Protein AF-A0A7S0ULY2-F1 (afdb_monomer_lite)

Structure (mmCIF, N/CA/C/O backbone):
data_AF-A0A7S0ULY2-F1
#
_entry.id   AF-A0A7S0ULY2-F1
#
loop_
_atom_site.group_PDB
_atom_site.id
_atom_site.type_symbol
_atom_site.label_atom_id
_atom_site.label_alt_id
_atom_site.label_comp_id
_atom_site.label_asym_id
_atom_site.label_entity_id
_atom_site.label_seq_id
_atom_site.pdbx_PDB_ins_code
_atom_site.Cartn_x
_atom_site.Cartn_y
_atom_site.Cartn_z
_atom_site.occupancy
_atom_site.B_iso_or_equiv
_atom_site.auth_seq_id
_atom_site.auth_comp_id
_atom_site.auth_asym_id
_atom_site.auth_atom_id
_atom_site.pdbx_PDB_model_num
ATOM 1 N N . GLN A 1 1 ? 5.997 -4.936 23.281 1.00 49.69 1 GLN A N 1
ATOM 2 C CA . GLN A 1 1 ? 4.959 -4.682 22.258 1.00 49.69 1 GLN A CA 1
ATOM 3 C C . GLN A 1 1 ? 4.970 -3.192 21.934 1.00 49.69 1 GLN A C 1
ATOM 5 O O . GLN A 1 1 ? 4.631 -2.404 22.801 1.00 49.69 1 GLN A O 1
ATOM 10 N N . VAL A 1 2 ? 5.431 -2.794 20.743 1.00 66.50 2 VAL A N 1
ATOM 11 C CA . VAL A 1 2 ? 5.556 -1.366 20.367 1.00 66.50 2 VAL A CA 1
ATOM 12 C C . VAL A 1 2 ? 4.215 -0.794 19.884 1.00 66.50 2 VAL A C 1
ATOM 14 O O . VAL A 1 2 ? 3.869 0.331 20.224 1.00 66.50 2 VAL A O 1
ATOM 17 N N . ALA A 1 3 ? 3.419 -1.602 19.174 1.00 60.78 3 ALA A N 1
ATOM 18 C CA . ALA A 1 3 ? 2.114 -1.202 18.641 1.00 60.78 3 ALA A CA 1
ATOM 19 C C . ALA A 1 3 ? 1.120 -0.762 19.734 1.00 60.78 3 ALA A C 1
ATOM 21 O O . ALA A 1 3 ? 0.554 0.320 19.635 1.00 60.78 3 ALA A O 1
ATOM 22 N N . GLY A 1 4 ? 0.985 -1.533 20.820 1.00 62.44 4 GLY A N 1
ATOM 23 C CA . GLY A 1 4 ? 0.077 -1.179 21.921 1.00 62.44 4 GLY A CA 1
ATOM 24 C C . GLY A 1 4 ? 0.461 0.115 22.648 1.00 62.44 4 GLY A C 1
ATOM 25 O O . GLY A 1 4 ? -0.406 0.832 23.134 1.00 62.44 4 GLY A O 1
ATOM 26 N N . LEU A 1 5 ? 1.752 0.462 22.673 1.00 71.12 5 LEU A N 1
ATOM 27 C CA . LEU A 1 5 ? 2.230 1.700 23.292 1.00 71.12 5 LEU A CA 1
ATOM 28 C C . LEU A 1 5 ? 1.938 2.921 22.404 1.00 71.12 5 LEU A C 1
ATOM 30 O O . LEU A 1 5 ? 1.588 3.982 22.917 1.00 71.12 5 LEU A O 1
ATOM 34 N N . LEU A 1 6 ? 2.025 2.762 21.078 1.00 65.12 6 LEU A N 1
ATOM 35 C CA . LEU A 1 6 ? 1.634 3.788 20.105 1.00 65.12 6 LEU A CA 1
ATOM 36 C C . LEU A 1 6 ? 0.127 4.064 20.138 1.00 65.12 6 LEU A C 1
ATOM 38 O O . LEU A 1 6 ? -0.261 5.227 20.134 1.00 65.12 6 LEU A O 1
ATOM 42 N N . GLU A 1 7 ? -0.708 3.026 20.216 1.00 67.31 7 GLU A N 1
ATOM 43 C CA . GLU A 1 7 ? -2.167 3.190 20.269 1.00 67.31 7 GLU A CA 1
ATOM 44 C C . GLU A 1 7 ? -2.633 3.889 21.552 1.00 67.31 7 GLU A C 1
ATOM 46 O O . GLU A 1 7 ? -3.507 4.749 21.497 1.00 67.31 7 GLU A O 1
ATOM 51 N N . GLN A 1 8 ? -2.016 3.575 22.696 1.00 73.25 8 GLN A N 1
ATOM 52 C CA . GLN A 1 8 ? -2.389 4.161 23.989 1.00 73.25 8 GLN A CA 1
ATOM 53 C C . GLN A 1 8 ? -1.924 5.613 24.164 1.00 73.25 8 GLN A C 1
ATOM 55 O O . GLN A 1 8 ? -2.608 6.392 24.820 1.00 73.25 8 GLN A O 1
ATOM 60 N N . ASN A 1 9 ? -0.770 5.986 23.599 1.00 79.56 9 ASN A N 1
ATOM 61 C CA . ASN A 1 9 ? -0.182 7.316 23.812 1.00 79.56 9 ASN A CA 1
ATOM 62 C C . ASN A 1 9 ? -0.405 8.281 22.641 1.00 79.56 9 ASN A C 1
ATOM 64 O O . ASN A 1 9 ? -0.328 9.494 22.826 1.00 79.56 9 ASN A O 1
ATOM 68 N N . PHE A 1 10 ? -0.668 7.767 21.436 1.00 78.44 10 PHE A N 1
ATOM 69 C CA . PHE A 1 10 ? -0.861 8.572 20.228 1.00 78.44 10 PHE A CA 1
ATOM 70 C C . PHE A 1 10 ? -2.030 8.049 19.385 1.00 78.44 10 PHE A C 1
ATOM 72 O O . PHE A 1 10 ? -1.825 7.632 18.234 1.00 78.44 10 PHE A O 1
ATOM 79 N N . PRO A 1 11 ? -3.259 8.086 19.932 1.00 70.06 11 PRO A N 1
ATOM 80 C CA . PRO A 1 11 ? -4.437 7.744 19.154 1.00 70.06 11 PRO A CA 1
ATOM 81 C C . PRO A 1 11 ? -4.507 8.618 17.890 1.00 70.06 11 PRO A C 1
ATOM 83 O O . PRO A 1 11 ? -4.104 9.779 17.885 1.00 70.06 11 PRO A O 1
ATOM 86 N N . GLU A 1 12 ? -4.965 8.018 16.790 1.00 70.88 12 GLU A N 1
ATOM 87 C CA . GLU A 1 12 ? -5.156 8.648 15.470 1.00 70.88 12 GLU A CA 1
ATOM 88 C C . GLU A 1 12 ? -3.910 9.098 14.690 1.00 70.88 12 GLU A C 1
ATOM 90 O O . GLU A 1 12 ? -4.042 9.568 13.561 1.00 70.88 12 GLU A O 1
ATOM 95 N N . ARG A 1 13 ? -2.689 8.879 15.191 1.00 81.31 13 ARG A N 1
ATOM 96 C CA . ARG A 1 13 ? -1.468 9.293 14.473 1.00 81.31 13 ARG A CA 1
ATOM 97 C C . ARG A 1 13 ? -1.202 8.511 13.179 1.00 81.31 13 ARG A C 1
ATOM 99 O O . ARG A 1 13 ? -0.503 9.001 12.293 1.00 81.31 13 ARG A O 1
ATOM 106 N N . LEU A 1 14 ? -1.744 7.301 13.052 1.00 80.69 14 LEU A N 1
ATOM 107 C CA . LEU A 1 14 ? -1.637 6.530 11.817 1.00 80.69 14 LEU A CA 1
ATOM 108 C C . LEU A 1 14 ? -2.601 7.104 10.770 1.00 80.69 14 LEU A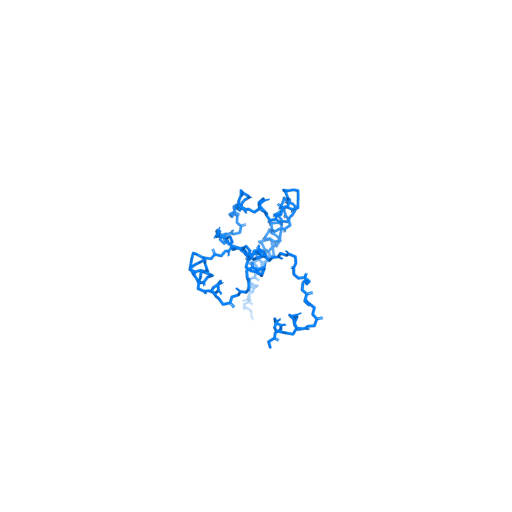 C 1
ATOM 110 O O . LEU A 1 14 ? -3.816 6.934 10.892 1.00 80.69 14 LEU A O 1
ATOM 114 N N . ALA A 1 15 ? -2.057 7.767 9.748 1.00 84.81 15 ALA A N 1
ATOM 115 C CA . ALA A 1 15 ? -2.822 8.240 8.592 1.00 84.81 15 ALA A CA 1
ATOM 116 C C . ALA A 1 15 ? -3.077 7.112 7.576 1.00 84.81 15 ALA A C 1
ATOM 118 O O . ALA A 1 15 ? -4.189 6.959 7.083 1.00 84.81 15 ALA A O 1
ATOM 119 N N . GLY A 1 16 ? -2.063 6.283 7.319 1.00 86.50 16 GLY A N 1
ATOM 120 C CA . GLY A 1 16 ? -2.139 5.137 6.418 1.00 86.50 16 GLY A CA 1
ATOM 121 C C . GLY A 1 16 ? -0.933 4.217 6.593 1.00 86.50 16 GLY A C 1
ATOM 122 O O . GLY A 1 16 ? 0.143 4.660 6.989 1.00 86.50 16 GLY A O 1
ATOM 123 N N . CYS A 1 17 ? -1.121 2.930 6.329 1.00 88.69 17 CYS A N 1
ATOM 124 C CA . CYS A 1 17 ? -0.094 1.898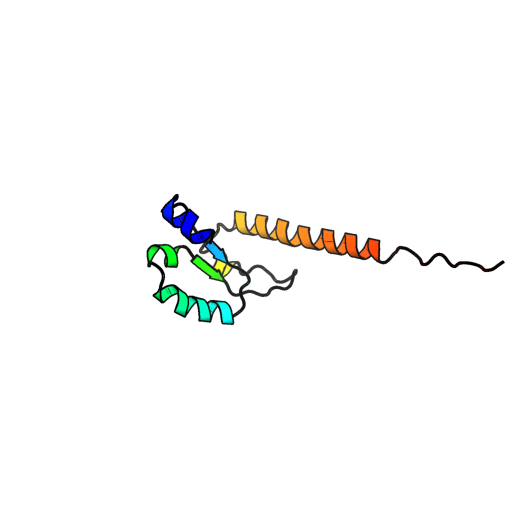 6.375 1.00 88.69 17 CYS A CA 1
ATOM 125 C C . CYS A 1 17 ? -0.208 1.054 5.110 1.00 88.69 17 CYS A C 1
ATOM 127 O O . CYS A 1 17 ? -1.186 0.331 4.933 1.00 88.69 17 CYS A O 1
ATOM 129 N N . LEU A 1 18 ? 0.784 1.148 4.232 1.00 90.38 18 LEU A N 1
ATOM 130 C CA . LEU A 1 18 ? 0.833 0.363 3.008 1.00 90.38 18 LEU A CA 1
ATOM 131 C C . LEU A 1 18 ? 1.918 -0.701 3.134 1.00 90.38 18 LEU A C 1
ATOM 133 O O . LEU A 1 18 ? 3.091 -0.373 3.293 1.00 90.38 18 LEU A O 1
ATOM 137 N N . VAL A 1 19 ? 1.532 -1.972 3.051 1.00 90.88 19 VAL A N 1
ATOM 138 C CA . VAL A 1 19 ? 2.466 -3.098 3.123 1.00 90.88 19 VAL A CA 1
ATOM 139 C C . VAL A 1 19 ? 2.580 -3.741 1.747 1.00 90.88 19 VAL A C 1
ATOM 141 O O . VAL A 1 19 ? 1.601 -4.272 1.213 1.00 90.88 19 VAL A O 1
ATOM 144 N N . PHE A 1 20 ? 3.784 -3.696 1.176 1.00 90.44 20 PHE A N 1
ATOM 145 C CA . PHE A 1 20 ? 4.102 -4.280 -0.124 1.00 90.44 20 PHE A CA 1
ATOM 146 C C . PHE A 1 20 ? 5.603 -4.636 -0.231 1.00 90.44 20 PHE A C 1
ATOM 148 O O . PHE A 1 20 ? 6.415 -4.019 0.458 1.00 90.44 20 PHE A O 1
ATOM 155 N N . PRO A 1 21 ? 5.988 -5.569 -1.123 1.00 90.69 21 PRO A N 1
ATOM 156 C CA . PRO A 1 21 ? 5.124 -6.567 -1.749 1.00 90.69 21 PRO A CA 1
ATOM 157 C C . PRO A 1 21 ? 4.803 -7.685 -0.746 1.00 90.69 21 PRO A C 1
ATOM 159 O O . PRO A 1 21 ? 5.701 -8.206 -0.085 1.00 90.69 21 PRO A O 1
ATOM 162 N N . VAL A 1 22 ? 3.530 -8.079 -0.623 1.00 90.00 22 VAL A N 1
ATOM 163 C CA . VAL A 1 22 ? 3.150 -9.200 0.260 1.00 90.00 22 VAL A CA 1
ATOM 164 C C . VAL A 1 22 ? 2.832 -10.484 -0.514 1.00 90.00 22 VAL A C 1
ATOM 166 O O . VAL A 1 22 ? 2.264 -10.423 -1.609 1.00 90.00 22 VAL A O 1
ATOM 169 N N . PRO A 1 23 ? 3.138 -11.672 0.042 1.00 90.75 23 PRO A N 1
ATOM 170 C CA . PRO A 1 23 ? 2.705 -12.934 -0.546 1.00 90.75 23 PRO A CA 1
ATOM 171 C C . PRO A 1 23 ? 1.184 -13.098 -0.430 1.00 90.75 23 PRO A C 1
ATOM 173 O O . PRO A 1 23 ? 0.541 -12.546 0.462 1.00 90.75 23 PRO A O 1
ATOM 176 N N . ALA A 1 24 ? 0.592 -13.931 -1.290 1.00 87.00 24 ALA A N 1
ATOM 177 C CA . ALA A 1 24 ? -0.857 -14.172 -1.291 1.00 87.00 24 ALA A CA 1
ATOM 178 C C . ALA A 1 24 ? -1.390 -14.736 0.044 1.00 87.00 24 ALA A C 1
ATOM 180 O O . ALA A 1 24 ? -2.529 -14.480 0.415 1.00 87.00 24 ALA A O 1
ATOM 181 N N . ALA A 1 25 ? -0.568 -15.466 0.800 1.00 90.12 25 ALA A N 1
ATOM 182 C CA . ALA A 1 25 ? -0.955 -15.952 2.123 1.00 90.12 25 ALA A CA 1
ATOM 183 C C . ALA A 1 25 ? -1.207 -14.804 3.120 1.00 90.12 25 ALA A C 1
ATOM 185 O O . ALA A 1 25 ? -2.107 -14.896 3.953 1.00 90.12 25 ALA A O 1
ATOM 186 N N . ALA A 1 26 ? -0.467 -13.696 3.010 1.00 90.56 26 ALA A N 1
ATOM 187 C CA . ALA A 1 26 ? -0.628 -12.550 3.901 1.00 90.56 26 ALA A CA 1
ATOM 188 C C . ALA A 1 26 ? -1.971 -11.840 3.686 1.00 90.56 26 ALA A C 1
ATOM 190 O O . ALA A 1 26 ? -2.598 -11.409 4.651 1.00 90.56 26 ALA A O 1
ATOM 191 N N . THR A 1 27 ? -2.462 -11.769 2.444 1.00 87.75 27 THR A N 1
ATOM 192 C CA . THR A 1 27 ? -3.788 -11.191 2.173 1.00 87.75 27 THR A CA 1
ATOM 193 C C . THR A 1 27 ? -4.909 -12.067 2.730 1.00 87.75 27 THR A C 1
ATOM 195 O O . THR A 1 27 ? -5.932 -11.539 3.169 1.00 87.75 27 THR A O 1
ATOM 198 N N . LEU A 1 28 ? -4.712 -13.389 2.777 1.00 90.38 28 LEU A N 1
ATOM 199 C CA . LEU A 1 28 ? -5.642 -14.313 3.424 1.00 90.38 28 LEU A CA 1
ATOM 200 C C . LEU A 1 28 ? -5.649 -14.116 4.944 1.00 90.38 28 LEU A C 1
ATOM 202 O O . LEU A 1 28 ? -6.715 -13.945 5.530 1.00 90.38 28 LEU A O 1
ATOM 206 N N . LEU A 1 29 ? -4.468 -14.059 5.565 1.00 92.12 29 LEU A N 1
ATOM 207 C CA . LEU A 1 29 ? -4.329 -13.794 6.998 1.00 92.12 29 LEU A CA 1
ATOM 208 C C . LEU A 1 29 ? -4.962 -12.451 7.384 1.00 92.12 29 LEU A C 1
ATOM 210 O O . LEU A 1 29 ? -5.674 -12.363 8.381 1.00 92.12 29 LEU A O 1
ATOM 214 N N . TRP A 1 30 ? -4.782 -11.421 6.556 1.00 91.19 30 TRP A N 1
ATOM 215 C CA . TRP A 1 30 ? -5.384 -10.110 6.781 1.00 91.19 30 TRP A CA 1
ATOM 216 C C . TRP A 1 30 ? -6.911 -10.156 6.850 1.00 91.19 30 TRP A C 1
ATOM 218 O O . TRP A 1 30 ? -7.508 -9.409 7.616 1.00 91.19 30 TRP A O 1
ATOM 228 N N . ARG A 1 31 ? -7.575 -11.064 6.121 1.00 88.25 31 ARG A N 1
ATOM 229 C CA . ARG A 1 31 ? -9.035 -11.238 6.242 1.00 88.25 31 ARG A CA 1
ATOM 230 C C . ARG A 1 31 ? -9.451 -11.665 7.645 1.00 88.25 31 ARG A C 1
ATOM 232 O O . ARG A 1 31 ? -10.466 -11.177 8.122 1.00 88.25 31 ARG A O 1
ATOM 239 N N . VAL A 1 32 ? -8.663 -12.526 8.287 1.00 90.69 32 VAL A N 1
ATOM 240 C CA . VAL A 1 32 ? -8.905 -12.976 9.665 1.00 90.69 32 VAL A CA 1
ATOM 241 C C . VAL A 1 32 ? -8.616 -11.842 10.641 1.00 90.69 32 VAL A C 1
ATOM 243 O O . VAL A 1 32 ? -9.440 -11.530 11.490 1.00 90.69 32 VAL A O 1
ATOM 246 N N . VAL A 1 33 ? -7.474 -11.176 10.472 1.00 88.00 33 VAL A N 1
ATOM 247 C CA . VAL A 1 33 ? -7.031 -10.089 11.352 1.00 88.00 33 VAL A CA 1
ATOM 248 C C . VAL A 1 33 ? -8.029 -8.927 11.352 1.00 88.00 33 VAL A C 1
ATOM 250 O O . VAL A 1 33 ? -8.379 -8.437 12.419 1.00 88.00 33 VAL A O 1
ATOM 253 N N . LYS A 1 34 ? -8.591 -8.558 10.194 1.00 87.25 34 LYS A N 1
ATOM 254 C CA . LYS A 1 34 ? -9.617 -7.505 10.082 1.00 87.25 34 LYS A CA 1
ATOM 255 C C . LYS A 1 34 ? -10.848 -7.707 10.972 1.00 87.25 34 LYS A C 1
ATOM 257 O O . LYS A 1 34 ? -11.488 -6.719 11.296 1.00 87.25 34 LYS A O 1
ATOM 262 N N . VAL A 1 35 ? -11.185 -8.941 11.356 1.00 88.12 35 VAL A N 1
ATOM 263 C CA . VAL A 1 35 ? -12.320 -9.218 12.260 1.00 88.12 35 VAL A CA 1
ATOM 264 C C . VAL A 1 35 ? -12.054 -8.707 13.680 1.00 88.12 35 VAL A C 1
ATOM 266 O O . VAL A 1 35 ? -12.993 -8.400 14.406 1.00 88.12 35 VAL A O 1
ATOM 269 N N . PHE A 1 36 ? -10.784 -8.588 14.067 1.00 84.94 36 PHE A N 1
ATOM 270 C CA . PHE A 1 36 ? -10.367 -8.173 15.407 1.00 84.94 36 PHE A CA 1
ATOM 271 C C . PHE A 1 36 ? -9.962 -6.698 15.498 1.00 84.94 36 PHE A C 1
ATOM 273 O O . PHE A 1 36 ? -9.717 -6.210 16.598 1.00 84.94 36 PHE A O 1
ATOM 280 N N . LEU A 1 37 ? -9.860 -5.993 14.367 1.00 82.06 37 LEU A N 1
ATOM 281 C CA . LEU A 1 37 ? -9.503 -4.577 14.340 1.00 82.06 37 LEU A CA 1
ATOM 282 C C . LEU A 1 37 ? -10.730 -3.688 14.181 1.00 82.06 37 LEU A C 1
ATOM 284 O O . LEU A 1 37 ? -11.695 -4.031 13.501 1.00 82.06 37 LEU A O 1
ATOM 288 N N . ASP A 1 38 ? -10.629 -2.492 14.753 1.00 83.38 38 ASP A N 1
ATOM 289 C CA . ASP A 1 38 ? -11.611 -1.439 14.546 1.00 83.38 38 ASP A CA 1
ATOM 290 C C . ASP A 1 38 ? -11.721 -1.064 13.047 1.00 83.38 38 ASP A C 1
ATOM 292 O O . ASP A 1 38 ? -10.692 -0.958 12.358 1.00 83.38 38 ASP A O 1
ATOM 296 N N . PRO A 1 39 ? -12.937 -0.824 12.515 1.00 83.25 39 PRO A N 1
ATOM 297 C CA . PRO A 1 39 ? -13.145 -0.462 11.114 1.00 83.25 39 PRO A CA 1
ATOM 298 C C . PRO A 1 39 ? -12.348 0.762 10.642 1.00 83.25 39 PRO A C 1
ATOM 300 O O . PRO A 1 39 ? -12.002 0.838 9.461 1.00 83.25 39 PRO A O 1
ATOM 303 N N . ASN A 1 40 ? -12.049 1.723 11.521 1.00 83.00 40 ASN A N 1
ATOM 304 C CA . ASN A 1 40 ? -11.230 2.890 11.202 1.00 83.00 40 ASN A CA 1
ATOM 305 C C . ASN A 1 40 ? -9.770 2.486 10.952 1.00 83.00 40 ASN A C 1
ATOM 307 O O . ASN A 1 40 ? -9.158 2.921 9.978 1.00 83.00 40 ASN A O 1
ATOM 311 N N . THR A 1 41 ? -9.224 1.588 11.774 1.00 83.44 41 THR A N 1
ATOM 312 C CA . THR A 1 41 ? -7.862 1.069 11.588 1.00 83.44 41 THR A CA 1
ATOM 313 C C . THR A 1 41 ? -7.767 0.192 10.344 1.00 83.44 41 THR A C 1
ATOM 315 O O . THR A 1 41 ? -6.809 0.308 9.582 1.00 83.44 41 THR A O 1
ATOM 318 N N . VAL A 1 42 ? -8.787 -0.626 10.068 1.00 87.06 42 VAL A N 1
ATOM 319 C CA . VAL A 1 42 ? -8.830 -1.473 8.865 1.00 87.06 42 VAL A CA 1
ATOM 320 C C . VAL A 1 42 ? -8.759 -0.647 7.578 1.00 87.06 42 VAL A C 1
ATOM 322 O O . VAL A 1 42 ? -8.055 -1.038 6.650 1.00 87.06 42 VAL A O 1
ATOM 325 N N . LYS A 1 43 ? -9.442 0.502 7.516 1.00 87.06 43 LYS A N 1
ATOM 326 C CA . LYS A 1 43 ? -9.439 1.384 6.333 1.00 87.06 43 LYS A CA 1
ATOM 327 C C . LYS A 1 43 ? -8.079 2.021 6.050 1.00 87.06 43 LYS A C 1
ATOM 329 O O . LYS A 1 43 ? -7.801 2.376 4.911 1.00 87.06 43 LYS A O 1
ATOM 334 N N . LYS A 1 44 ? -7.237 2.157 7.074 1.00 87.12 44 LYS A N 1
ATOM 335 C CA . LYS A 1 44 ? -5.911 2.777 6.968 1.00 87.12 44 LYS A CA 1
ATOM 336 C C . LYS A 1 44 ? -4.849 1.807 6.468 1.00 87.12 44 LYS A C 1
ATOM 338 O O . LYS A 1 44 ? -3.789 2.251 6.041 1.00 87.12 44 LYS A O 1
ATOM 343 N N . VAL A 1 45 ? -5.097 0.500 6.543 1.00 89.75 45 VAL A N 1
ATOM 344 C CA . VAL A 1 45 ? -4.101 -0.525 6.226 1.00 89.75 45 VAL A CA 1
ATOM 345 C C . VAL A 1 45 ? -4.388 -1.147 4.856 1.00 89.75 45 VAL A C 1
ATOM 347 O O . VAL A 1 45 ? -5.366 -1.875 4.677 1.00 89.75 45 VAL A O 1
ATOM 350 N N . GLY A 1 46 ? -3.506 -0.887 3.893 1.00 89.94 46 GLY A N 1
ATOM 351 C CA . GLY A 1 46 ? -3.508 -1.488 2.562 1.00 89.94 46 GLY A CA 1
ATOM 352 C C . GLY A 1 46 ? -2.477 -2.610 2.458 1.00 89.94 46 GLY A C 1
ATOM 353 O O . GLY A 1 46 ? -1.302 -2.413 2.766 1.00 89.94 46 GLY A O 1
ATOM 354 N 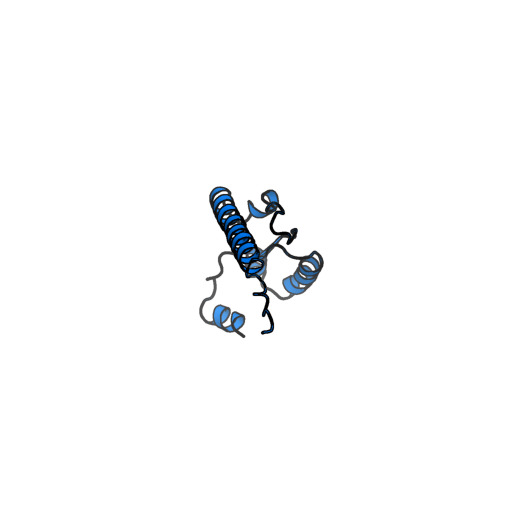N . LEU A 1 47 ? -2.899 -3.794 2.008 1.00 92.19 47 LEU A N 1
ATOM 355 C CA . LEU A 1 47 ? -1.990 -4.897 1.678 1.00 92.19 47 LEU A CA 1
ATOM 356 C C . LEU A 1 47 ? -1.988 -5.105 0.171 1.00 92.19 47 LEU A C 1
ATOM 358 O O . LEU A 1 47 ? -2.999 -5.522 -0.396 1.00 92.19 47 LEU A O 1
ATOM 362 N N . ILE A 1 48 ? -0.836 -4.881 -0.456 1.00 90.50 48 ILE A N 1
ATOM 363 C CA . ILE A 1 48 ? -0.687 -5.029 -1.900 1.00 90.50 48 ILE A CA 1
ATOM 364 C C . ILE A 1 48 ? 0.181 -6.242 -2.201 1.00 90.50 48 ILE A C 1
ATOM 366 O O . ILE A 1 48 ? 1.367 -6.312 -1.859 1.00 90.50 48 ILE A O 1
ATOM 370 N N . LYS A 1 49 ? -0.434 -7.219 -2.872 1.00 89.75 49 LYS A N 1
ATOM 371 C CA . LYS A 1 49 ? 0.286 -8.370 -3.406 1.00 89.75 49 LYS A CA 1
ATOM 372 C C . LYS A 1 49 ? 1.229 -7.892 -4.505 1.00 89.75 49 LYS A C 1
ATOM 374 O O . LYS A 1 49 ? 0.820 -7.144 -5.387 1.00 89.75 49 LYS A O 1
ATOM 379 N N . GLY A 1 50 ? 2.463 -8.372 -4.480 1.00 86.81 50 GLY A N 1
ATOM 380 C CA . GLY A 1 50 ? 3.448 -8.019 -5.491 1.00 86.81 50 GLY A CA 1
ATOM 381 C C . GLY A 1 50 ? 4.524 -9.077 -5.643 1.00 86.81 50 GLY A C 1
ATOM 382 O O . GLY A 1 50 ? 4.599 -10.034 -4.871 1.00 86.81 50 GLY A O 1
ATOM 383 N N . ASP A 1 51 ? 5.338 -8.884 -6.668 1.00 84.81 51 ASP A N 1
ATOM 384 C CA . ASP A 1 51 ? 6.558 -9.641 -6.895 1.00 84.81 51 ASP A CA 1
ATOM 385 C C . ASP A 1 51 ? 7.697 -9.012 -6.079 1.00 84.81 51 ASP A C 1
ATOM 387 O O . ASP A 1 51 ? 7.814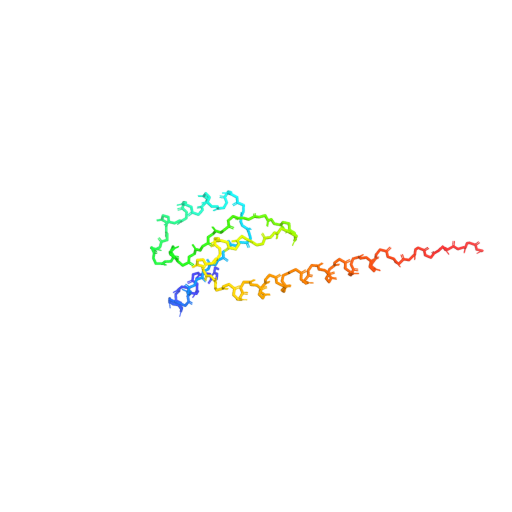 -7.790 -6.003 1.00 84.81 51 ASP A O 1
ATOM 391 N N . SER A 1 52 ? 8.506 -9.844 -5.427 1.00 83.62 52 SER A N 1
ATOM 392 C CA . SER A 1 52 ? 9.617 -9.412 -4.577 1.00 83.62 52 SER A CA 1
ATOM 393 C C . SER A 1 52 ? 10.959 -9.340 -5.310 1.00 83.62 52 SER A C 1
ATOM 395 O O . SER A 1 52 ? 11.980 -9.085 -4.675 1.00 83.62 52 SER A O 1
ATOM 397 N N . ARG A 1 53 ? 11.003 -9.608 -6.620 1.00 86.44 53 ARG A N 1
ATOM 398 C CA . ARG A 1 53 ? 12.221 -9.450 -7.424 1.00 86.44 53 ARG A CA 1
ATOM 399 C C . ARG A 1 53 ? 12.615 -7.976 -7.516 1.00 86.44 53 ARG A C 1
ATOM 401 O O . ARG A 1 53 ? 11.767 -7.111 -7.704 1.00 86.44 53 ARG A O 1
ATOM 408 N N . ASN A 1 54 ? 13.920 -7.704 -7.485 1.00 84.00 54 ASN A N 1
ATOM 409 C CA . ASN A 1 54 ? 14.456 -6.337 -7.513 1.00 84.00 54 ASN A CA 1
ATOM 410 C C . ASN A 1 54 ? 13.996 -5.537 -8.742 1.00 84.00 54 ASN A C 1
ATOM 412 O O . ASN A 1 54 ? 13.803 -4.332 -8.644 1.00 84.00 54 ASN A O 1
ATOM 416 N N . GLU A 1 55 ? 13.801 -6.213 -9.872 1.00 82.38 55 GLU A N 1
ATOM 417 C CA . GLU A 1 55 ? 13.485 -5.596 -11.170 1.00 82.38 55 GLU A CA 1
ATOM 418 C C . GLU A 1 55 ? 12.006 -5.730 -11.541 1.00 82.38 55 GLU A C 1
ATOM 420 O O . GLU A 1 55 ? 11.594 -5.342 -12.632 1.00 82.38 55 GLU A O 1
ATOM 425 N N . ALA A 1 56 ? 11.193 -6.303 -10.648 1.00 85.06 56 ALA A N 1
ATOM 426 C CA . ALA A 1 56 ? 9.760 -6.325 -10.862 1.00 85.06 56 ALA A CA 1
ATOM 427 C C . ALA A 1 56 ? 9.208 -4.892 -10.790 1.00 85.06 56 ALA A C 1
ATOM 429 O O . ALA A 1 56 ? 9.602 -4.139 -9.893 1.00 85.06 56 ALA A O 1
ATOM 430 N N . PRO A 1 57 ? 8.301 -4.513 -11.708 1.00 84.31 57 PRO A N 1
ATOM 431 C CA . PRO A 1 57 ? 7.681 -3.200 -11.674 1.00 84.31 57 PRO A CA 1
ATOM 432 C C . PRO A 1 57 ? 6.787 -3.071 -10.440 1.00 84.31 57 PRO A C 1
ATOM 434 O O . PRO A 1 57 ? 6.072 -4.013 -10.076 1.00 84.31 57 PRO A O 1
ATOM 437 N N . ALA A 1 58 ? 6.784 -1.889 -9.823 1.00 86.50 58 ALA A N 1
ATOM 438 C CA . ALA A 1 58 ? 5.828 -1.587 -8.770 1.00 86.50 58 ALA A CA 1
ATOM 439 C C . ALA A 1 58 ? 4.374 -1.733 -9.280 1.00 86.50 58 ALA A C 1
ATOM 441 O O . ALA A 1 58 ? 4.069 -1.377 -10.424 1.00 86.50 58 ALA A O 1
ATOM 442 N N . PRO A 1 59 ? 3.441 -2.233 -8.452 1.00 88.31 59 PRO A N 1
ATOM 443 C CA . PRO A 1 59 ? 2.038 -2.401 -8.827 1.00 88.31 59 PRO A CA 1
ATOM 444 C C . PRO A 1 59 ? 1.278 -1.062 -8.764 1.00 88.31 59 PRO A C 1
ATOM 446 O O . PRO A 1 59 ? 0.387 -0.878 -7.930 1.00 88.31 59 PRO A O 1
ATOM 449 N N . TYR A 1 60 ? 1.634 -0.136 -9.663 1.00 87.38 60 TYR A N 1
ATOM 450 C CA . TYR A 1 60 ? 1.164 1.254 -9.685 1.00 87.38 60 TYR A CA 1
ATOM 451 C C . TYR A 1 60 ? -0.357 1.383 -9.588 1.00 87.38 60 TYR A C 1
ATOM 453 O O . TYR A 1 60 ? -0.835 2.110 -8.728 1.00 87.38 60 TYR A O 1
ATOM 461 N N . ALA A 1 61 ? -1.117 0.629 -10.389 1.00 87.38 61 ALA A N 1
ATOM 462 C CA . ALA A 1 61 ? -2.579 0.734 -10.431 1.00 87.38 61 ALA A CA 1
ATOM 463 C C . ALA A 1 61 ? -3.242 0.571 -9.048 1.00 87.38 61 ALA A C 1
ATOM 465 O O . ALA A 1 61 ? -4.140 1.324 -8.700 1.00 87.38 61 ALA A O 1
ATOM 466 N N . THR A 1 62 ? -2.765 -0.377 -8.239 1.00 87.31 62 THR A N 1
ATOM 467 C CA . THR A 1 62 ? -3.259 -0.607 -6.868 1.00 87.31 62 THR A CA 1
ATOM 468 C C . THR A 1 62 ? -2.678 0.355 -5.834 1.00 87.31 62 THR A C 1
ATOM 470 O O . THR A 1 62 ? -3.267 0.542 -4.777 1.00 87.31 62 THR A O 1
ATOM 473 N N . MET A 1 63 ? -1.506 0.939 -6.089 1.00 87.88 63 MET A N 1
ATOM 474 C CA . MET A 1 63 ? -0.862 1.872 -5.159 1.00 87.88 63 MET A CA 1
ATOM 475 C C . MET A 1 63 ? -1.360 3.312 -5.314 1.00 87.88 63 MET A C 1
ATOM 477 O O . MET A 1 63 ? -1.322 4.054 -4.333 1.00 87.88 63 MET A O 1
ATOM 481 N N . GLU A 1 64 ? -1.858 3.694 -6.499 1.00 88.81 64 GLU A N 1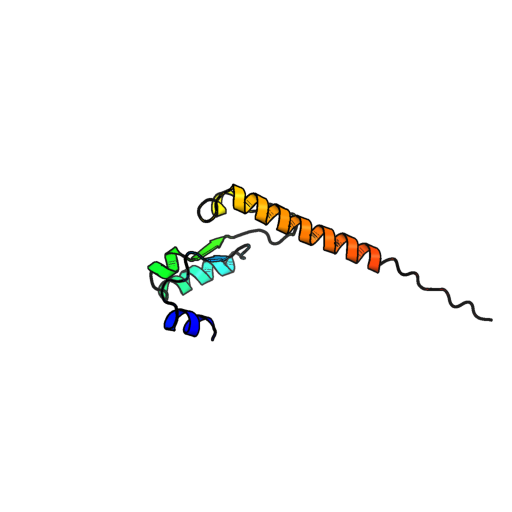
ATOM 482 C CA . GLU A 1 64 ? -2.436 5.024 -6.769 1.00 88.81 64 GLU A CA 1
ATOM 483 C C . GLU A 1 64 ? -3.620 5.349 -5.835 1.00 88.81 64 GLU A C 1
ATOM 485 O O . GLU A 1 64 ? -3.885 6.520 -5.573 1.00 88.81 64 GLU A O 1
ATOM 490 N N . GLU A 1 65 ? -4.281 4.334 -5.262 1.00 85.88 65 GLU A N 1
ATOM 491 C CA . GLU A 1 65 ? -5.326 4.497 -4.237 1.00 85.88 65 GLU A CA 1
ATOM 492 C C . GLU A 1 65 ? -4.796 5.058 -2.905 1.00 85.88 65 GLU A C 1
ATOM 494 O O . GLU A 1 65 ? -5.547 5.657 -2.136 1.00 85.88 65 GLU A O 1
ATOM 499 N N . TYR A 1 66 ? -3.507 4.863 -2.618 1.00 86.81 66 TYR A N 1
ATOM 500 C CA . TYR A 1 66 ? -2.894 5.182 -1.327 1.00 86.81 66 TYR A CA 1
ATOM 501 C C . TYR A 1 66 ? -1.854 6.299 -1.418 1.00 86.81 66 TYR A C 1
ATOM 503 O O . TYR A 1 66 ? -1.650 7.033 -0.451 1.00 86.81 66 TYR A O 1
ATOM 511 N N . ILE A 1 67 ? -1.152 6.403 -2.549 1.00 88.81 67 ILE A N 1
ATOM 512 C CA . ILE A 1 67 ? 0.005 7.282 -2.720 1.00 88.81 67 ILE A CA 1
ATOM 513 C C . ILE A 1 67 ? -0.097 8.003 -4.064 1.00 88.81 67 ILE A C 1
ATOM 515 O O . ILE A 1 67 ? -0.392 7.408 -5.097 1.00 88.81 67 ILE A O 1
ATOM 519 N N . GLN A 1 68 ? 0.203 9.303 -4.065 1.00 91.25 68 GLN A N 1
ATOM 520 C CA . GLN A 1 68 ? 0.263 10.086 -5.296 1.00 91.25 68 GLN A CA 1
ATOM 521 C C . GLN A 1 68 ? 1.333 9.558 -6.256 1.00 91.25 68 GLN A C 1
ATOM 523 O O . GLN A 1 68 ? 2.452 9.222 -5.865 1.00 91.25 68 GLN A O 1
ATOM 528 N N . LYS A 1 69 ? 1.013 9.588 -7.551 1.00 90.62 69 LYS A N 1
ATOM 529 C CA . LYS A 1 69 ? 1.866 9.061 -8.619 1.00 90.62 69 LYS A CA 1
ATOM 530 C C . LYS A 1 69 ? 3.285 9.634 -8.640 1.00 90.62 69 LYS A C 1
ATOM 532 O O . LYS A 1 69 ? 4.239 8.884 -8.823 1.00 90.62 69 LYS A O 1
ATOM 537 N N . SER A 1 70 ? 3.439 10.938 -8.413 1.00 92.38 70 SER A N 1
ATOM 538 C CA . SER A 1 70 ? 4.750 11.603 -8.357 1.00 92.38 70 SER A CA 1
ATOM 539 C C . SER A 1 70 ? 5.642 11.041 -7.247 1.00 92.38 70 SER A C 1
ATOM 541 O O . SER A 1 70 ? 6.815 10.760 -7.482 1.00 92.38 70 SER A O 1
ATOM 543 N N . VAL A 1 71 ? 5.074 10.822 -6.059 1.00 91.94 71 VAL A N 1
ATOM 544 C CA . VAL A 1 71 ? 5.775 10.248 -4.904 1.00 91.94 71 VAL A CA 1
ATOM 545 C C . VAL A 1 71 ? 6.161 8.800 -5.185 1.00 91.94 71 VAL A C 1
ATOM 547 O O . VAL A 1 71 ? 7.294 8.410 -4.920 1.00 91.94 71 VAL A O 1
ATOM 550 N N . MET A 1 72 ? 5.264 8.016 -5.788 1.00 90.69 72 MET A N 1
ATOM 551 C CA . MET A 1 72 ? 5.571 6.632 -6.155 1.00 90.69 72 MET A CA 1
ATOM 552 C C . MET A 1 72 ? 6.721 6.527 -7.155 1.00 90.69 72 MET A C 1
ATOM 554 O O . MET A 1 72 ? 7.576 5.663 -6.995 1.00 90.69 72 MET A O 1
ATOM 558 N N . HIS A 1 73 ? 6.766 7.399 -8.168 1.00 91.81 73 HIS A N 1
ATOM 559 C CA . HIS A 1 73 ? 7.879 7.417 -9.118 1.00 91.81 73 HIS A CA 1
ATOM 560 C C . HIS A 1 73 ? 9.210 7.709 -8.423 1.00 91.81 73 HIS A C 1
ATOM 562 O O . HIS A 1 73 ? 10.171 6.984 -8.659 1.00 91.81 73 HIS A O 1
ATOM 568 N N . GLN A 1 74 ? 9.247 8.694 -7.520 1.00 93.44 74 GLN A N 1
ATOM 569 C CA . GLN A 1 74 ? 10.454 8.987 -6.743 1.00 93.44 74 GLN A CA 1
ATOM 570 C C . GLN A 1 74 ? 10.857 7.800 -5.859 1.00 93.44 74 GLN A C 1
ATOM 572 O O . GLN A 1 74 ? 12.013 7.390 -5.864 1.00 93.44 74 GLN A O 1
ATOM 577 N N . MET A 1 75 ? 9.910 7.207 -5.124 1.00 91.12 75 MET A N 1
ATOM 578 C CA . MET A 1 75 ? 10.179 6.043 -4.270 1.00 91.12 75 MET A CA 1
ATOM 579 C C . MET A 1 75 ? 10.720 4.853 -5.069 1.00 91.12 75 MET A C 1
ATOM 581 O O . MET A 1 75 ? 11.641 4.181 -4.606 1.00 91.12 75 MET A O 1
ATOM 585 N N . GLU A 1 76 ? 10.172 4.602 -6.259 1.00 90.94 76 GLU A N 1
ATOM 586 C CA . GLU A 1 76 ? 10.628 3.530 -7.144 1.00 90.94 76 GLU A CA 1
ATOM 587 C C . GLU A 1 76 ? 12.035 3.793 -7.688 1.00 90.94 76 GLU A C 1
ATOM 589 O O . GLU A 1 76 ? 12.870 2.891 -7.697 1.00 90.94 76 GLU A O 1
ATOM 594 N N . GLU A 1 77 ? 12.325 5.028 -8.093 1.00 91.12 77 GLU A N 1
ATOM 595 C CA . GLU A 1 77 ? 13.656 5.430 -8.549 1.00 91.12 77 GLU A CA 1
ATOM 596 C C . GLU A 1 77 ? 14.705 5.199 -7.450 1.00 91.12 77 GLU A C 1
ATOM 598 O O . GLU A 1 77 ? 15.715 4.527 -7.680 1.00 91.12 77 GLU A O 1
ATOM 603 N N . PHE A 1 78 ? 14.422 5.651 -6.221 1.00 91.31 78 PHE A N 1
ATOM 604 C CA . PHE A 1 78 ? 15.287 5.398 -5.065 1.00 91.31 78 PHE A CA 1
ATOM 605 C C . PHE A 1 78 ? 15.445 3.903 -4.770 1.00 91.31 78 PHE A C 1
ATOM 607 O O . PHE A 1 78 ? 16.553 3.441 -4.475 1.00 91.31 78 PHE A O 1
ATOM 614 N N . ARG A 1 79 ? 14.356 3.130 -4.866 1.00 88.88 79 ARG A N 1
ATOM 615 C CA . ARG A 1 79 ? 14.372 1.679 -4.663 1.00 88.88 79 ARG A CA 1
ATOM 616 C C . ARG A 1 79 ? 15.301 1.002 -5.673 1.00 88.88 79 ARG A C 1
ATOM 618 O O . ARG A 1 79 ? 16.197 0.268 -5.261 1.00 88.88 79 ARG A O 1
ATOM 625 N N . CYS A 1 80 ? 15.129 1.257 -6.966 1.00 88.88 80 CYS A N 1
ATOM 626 C CA . CYS A 1 80 ? 15.941 0.655 -8.024 1.00 88.88 80 CYS A CA 1
ATOM 627 C C . CYS A 1 80 ? 17.424 1.030 -7.893 1.00 88.88 80 CYS A C 1
ATOM 629 O O . CYS A 1 80 ? 18.283 0.142 -7.909 1.00 88.88 80 CYS A O 1
ATOM 631 N N . ALA A 1 81 ? 17.723 2.310 -7.645 1.00 88.75 81 ALA A N 1
ATOM 632 C CA . ALA A 1 81 ? 19.090 2.788 -7.445 1.00 88.75 81 ALA A CA 1
ATOM 633 C C . ALA A 1 81 ? 19.798 2.079 -6.274 1.00 88.75 81 ALA A C 1
ATOM 635 O O . ALA A 1 81 ? 20.990 1.767 -6.353 1.00 88.75 81 ALA A O 1
ATOM 636 N N . SER A 1 82 ? 19.070 1.761 -5.196 1.00 87.69 82 SER A N 1
ATOM 637 C CA . SER A 1 82 ? 19.644 1.073 -4.032 1.00 87.69 82 SER A CA 1
ATOM 638 C C . SER A 1 82 ? 20.197 -0.321 -4.368 1.00 87.69 82 SER A C 1
ATOM 640 O O . SER A 1 82 ? 21.241 -0.710 -3.842 1.00 87.69 82 SER A O 1
ATOM 642 N N . PHE A 1 83 ? 19.579 -1.037 -5.314 1.00 85.56 83 PHE A N 1
ATOM 643 C CA . PHE A 1 83 ? 20.020 -2.373 -5.725 1.00 85.56 83 PHE A CA 1
ATOM 644 C C . PHE A 1 83 ? 21.186 -2.351 -6.719 1.00 85.56 83 PHE A C 1
ATOM 646 O O . PHE A 1 83 ? 22.019 -3.261 -6.722 1.00 85.56 83 PHE A O 1
ATOM 653 N N . GLU A 1 84 ? 21.289 -1.322 -7.561 1.00 78.56 84 GLU A N 1
ATOM 654 C CA . GLU A 1 84 ? 22.419 -1.167 -8.489 1.00 78.56 84 GLU A CA 1
ATOM 655 C C . GLU A 1 84 ? 23.734 -0.914 -7.744 1.00 78.56 84 GLU A C 1
ATOM 657 O O . GLU A 1 84 ? 24.776 -1.503 -8.063 1.00 78.56 84 GLU A O 1
ATOM 662 N N . VAL A 1 85 ? 23.674 -0.114 -6.674 1.00 67.50 85 VAL A N 1
ATOM 663 C CA . VAL A 1 85 ? 24.811 0.110 -5.776 1.00 67.50 85 VAL A CA 1
ATOM 664 C C . VAL A 1 85 ? 25.293 -1.214 -5.175 1.00 67.50 85 VAL A C 1
ATOM 666 O O . VAL A 1 85 ? 26.503 -1.454 -5.124 1.00 67.50 85 VAL A O 1
ATOM 669 N N . GLU A 1 86 ? 24.388 -2.109 -4.777 1.00 63.44 86 GLU A N 1
ATOM 670 C CA . GLU A 1 86 ? 24.760 -3.426 -4.249 1.00 63.44 86 GLU A CA 1
ATOM 671 C C . GLU A 1 86 ? 25.413 -4.329 -5.297 1.00 63.44 86 GLU A C 1
ATOM 673 O O . GLU A 1 86 ? 26.469 -4.913 -5.027 1.00 63.44 86 GLU A O 1
ATOM 678 N N . LYS A 1 87 ? 24.859 -4.390 -6.516 1.00 65.44 87 LYS A N 1
ATOM 679 C CA . LYS A 1 87 ? 25.448 -5.158 -7.628 1.00 65.44 87 LYS A CA 1
ATOM 680 C C . LYS A 1 87 ? 26.887 -4.708 -7.916 1.00 65.44 87 LYS A C 1
ATOM 682 O O . LYS A 1 87 ? 27.782 -5.545 -8.069 1.00 65.44 87 LYS A O 1
ATOM 687 N N . SER A 1 88 ? 27.140 -3.395 -7.912 1.00 63.00 88 SER A N 1
ATOM 688 C CA . SER A 1 88 ? 28.476 -2.829 -8.152 1.00 63.00 88 SER A CA 1
ATOM 689 C C . SER A 1 88 ? 29.488 -3.170 -7.044 1.00 63.00 88 SER A C 1
ATOM 691 O O . SER A 1 88 ? 30.652 -3.469 -7.329 1.00 63.00 88 SER A O 1
ATOM 693 N N . LYS A 1 89 ? 29.052 -3.195 -5.776 1.00 62.44 89 LYS A N 1
ATOM 694 C CA . LYS A 1 89 ? 29.884 -3.574 -4.621 1.00 62.44 89 LYS A CA 1
ATOM 695 C C . LYS A 1 89 ? 30.201 -5.071 -4.613 1.00 62.44 89 LYS A C 1
ATOM 697 O O . LYS A 1 89 ? 31.322 -5.457 -4.280 1.00 62.44 89 LYS A O 1
ATOM 702 N N . LEU A 1 90 ? 29.244 -5.911 -5.008 1.00 61.12 90 LEU A N 1
ATOM 703 C CA . LEU A 1 90 ? 29.415 -7.364 -5.051 1.00 61.12 90 LEU A CA 1
ATOM 704 C C . LEU A 1 90 ? 30.382 -7.800 -6.166 1.00 61.12 90 LEU A C 1
ATOM 706 O O . LEU A 1 90 ? 31.203 -8.692 -5.949 1.00 61.12 90 LEU A O 1
ATOM 710 N N . SER A 1 91 ? 30.346 -7.121 -7.318 1.00 58.44 91 SER A N 1
ATOM 711 C CA . SER A 1 91 ? 31.294 -7.330 -8.422 1.00 58.44 91 SER A CA 1
ATOM 712 C C . SER A 1 91 ? 32.738 -7.009 -8.008 1.00 58.44 91 SER A C 1
ATOM 714 O O . SER A 1 91 ? 33.634 -7.839 -8.163 1.00 58.44 91 SER A O 1
ATOM 716 N N . LYS A 1 92 ? 32.957 -5.869 -7.334 1.00 56.47 92 LYS A N 1
ATOM 717 C CA . LYS A 1 92 ? 34.284 -5.469 -6.826 1.00 56.47 92 LYS A CA 1
ATOM 718 C C . LYS A 1 92 ? 34.844 -6.422 -5.761 1.00 56.47 92 LYS A C 1
ATOM 720 O O . LYS A 1 92 ? 36.057 -6.555 -5.637 1.00 56.47 92 LYS A O 1
ATOM 725 N N . LYS A 1 93 ? 33.984 -7.117 -5.006 1.00 56.00 93 LYS A N 1
ATOM 726 C CA . LYS A 1 93 ? 34.401 -8.079 -3.969 1.00 56.00 93 LYS A CA 1
ATOM 727 C C . LYS A 1 93 ? 34.868 -9.425 -4.540 1.00 56.00 93 LYS A C 1
ATOM 729 O O . LYS A 1 93 ? 35.711 -10.070 -3.926 1.00 56.00 93 LYS A O 1
ATOM 734 N N . LYS A 1 94 ? 34.372 -9.837 -5.715 1.00 53.72 94 LYS A N 1
ATOM 735 C CA . LYS A 1 94 ? 34.826 -11.062 -6.409 1.00 53.72 94 LYS A CA 1
ATOM 736 C C . LYS A 1 94 ? 36.208 -10.927 -7.056 1.00 53.72 94 LYS A C 1
ATOM 738 O O . LYS A 1 94 ? 36.792 -11.933 -7.436 1.00 53.72 94 LYS A O 1
ATOM 743 N N . GLN A 1 95 ? 36.740 -9.711 -7.158 1.00 49.59 95 GLN A N 1
ATOM 744 C CA . GLN A 1 95 ? 37.962 -9.407 -7.902 1.00 49.59 95 GLN A CA 1
ATOM 745 C C . GLN A 1 95 ? 39.167 -9.117 -6.996 1.00 49.59 95 GLN A C 1
ATOM 747 O O . GLN A 1 95 ? 40.032 -8.319 -7.344 1.00 49.59 95 GLN A O 1
ATOM 752 N N . LYS A 1 96 ? 39.238 -9.757 -5.820 1.00 40.78 96 LYS A N 1
ATOM 753 C CA . LYS A 1 96 ? 40.477 -9.817 -5.034 1.00 40.78 96 LYS A CA 1
ATOM 754 C C . LYS A 1 96 ? 41.204 -11.116 -5.424 1.00 40.78 96 LYS A C 1
ATOM 756 O O . LYS A 1 96 ? 40.711 -12.184 -5.064 1.00 40.78 96 LYS A O 1
ATOM 761 N N . PRO A 1 97 ? 42.294 -11.061 -6.210 1.00 44.91 97 PRO A N 1
ATOM 762 C CA . PRO A 1 97 ? 42.958 -12.261 -6.699 1.00 44.91 97 PRO A CA 1
ATOM 763 C C . PRO A 1 97 ? 43.643 -13.003 -5.548 1.00 44.91 97 PRO A C 1
ATOM 765 O O . PRO A 1 97 ? 44.226 -12.392 -4.650 1.00 44.91 97 PRO A O 1
ATOM 768 N N . LEU A 1 98 ? 43.557 -14.332 -5.601 1.00 48.06 98 LEU A N 1
ATOM 769 C CA . LEU A 1 98 ? 44.379 -15.260 -4.838 1.00 48.06 98 LEU A CA 1
ATOM 770 C C . LEU A 1 98 ? 45.837 -15.002 -5.252 1.00 48.06 98 LEU A C 1
ATOM 772 O O . LEU A 1 98 ? 46.243 -15.383 -6.348 1.00 48.06 98 LEU A O 1
ATOM 776 N N . ILE A 1 99 ? 46.591 -14.265 -4.432 1.00 51.50 99 ILE A N 1
ATOM 777 C CA . ILE A 1 99 ? 48.024 -14.064 -4.659 1.00 51.50 99 ILE A CA 1
ATOM 778 C C . ILE A 1 99 ? 48.676 -15.436 -4.499 1.00 51.50 99 ILE A C 1
ATOM 780 O O . ILE A 1 99 ? 48.646 -16.032 -3.423 1.00 51.50 99 ILE A O 1
ATOM 784 N N . VAL A 1 100 ? 49.186 -15.941 -5.618 1.00 55.56 100 VAL A N 1
ATOM 785 C CA . VAL A 1 100 ? 49.957 -17.174 -5.743 1.00 55.56 100 VAL A CA 1
ATOM 786 C C . VAL A 1 100 ? 51.167 -17.061 -4.818 1.00 55.56 100 VAL A C 1
ATOM 788 O O . VAL A 1 100 ? 52.034 -16.217 -5.033 1.00 55.56 100 VAL A O 1
ATOM 791 N N . ALA A 1 101 ? 51.209 -17.881 -3.769 1.00 45.12 101 ALA A N 1
ATOM 792 C CA . ALA A 1 101 ? 52.427 -18.096 -3.004 1.00 45.12 101 ALA A CA 1
ATOM 793 C C . ALA A 1 101 ? 53.340 -18.992 -3.850 1.00 45.12 101 ALA A C 1
ATOM 795 O O . ALA A 1 101 ? 53.178 -20.212 -3.869 1.00 45.12 101 ALA A O 1
ATOM 796 N N . SER A 1 102 ? 54.244 -18.369 -4.608 1.00 42.66 102 SER A N 1
ATOM 797 C CA . SER A 1 102 ? 55.407 -19.060 -5.157 1.00 42.66 102 SER A CA 1
ATOM 798 C C . SER A 1 102 ? 56.269 -19.534 -3.992 1.00 42.66 102 SER A C 1
ATOM 800 O O . SER A 1 102 ? 56.634 -18.748 -3.119 1.00 42.66 102 SER A O 1
ATOM 802 N N . ILE A 1 103 ? 56.516 -20.837 -3.978 1.00 47.62 103 ILE A N 1
ATOM 803 C CA . ILE A 1 103 ? 57.425 -21.528 -3.073 1.00 47.62 103 ILE A CA 1
ATOM 804 C C . ILE A 1 103 ? 58.838 -21.302 -3.622 1.00 47.62 103 ILE A C 1
ATOM 806 O O . ILE A 1 103 ? 59.119 -21.733 -4.741 1.00 47.62 103 ILE A O 1
ATOM 810 N N . GLU A 1 104 ? 59.689 -20.636 -2.845 1.00 42.84 104 GLU A N 1
ATOM 811 C CA . GLU A 1 104 ? 61.150 -20.803 -2.862 1.00 42.84 104 GLU A CA 1
ATOM 812 C C . GLU A 1 104 ? 61.589 -21.303 -1.485 1.00 42.84 104 GLU A C 1
ATOM 814 O O . GLU A 1 104 ? 61.026 -20.811 -0.475 1.00 42.84 104 GLU A O 1
#

pLDDT: mean 79.03, std 14.75, range [40.78, 93.44]

InterPro domains:
  IPR001251 CRAL-TRIO lipid binding domain [PF00650] (4-71)
  IPR001251 CRAL-TRIO lipid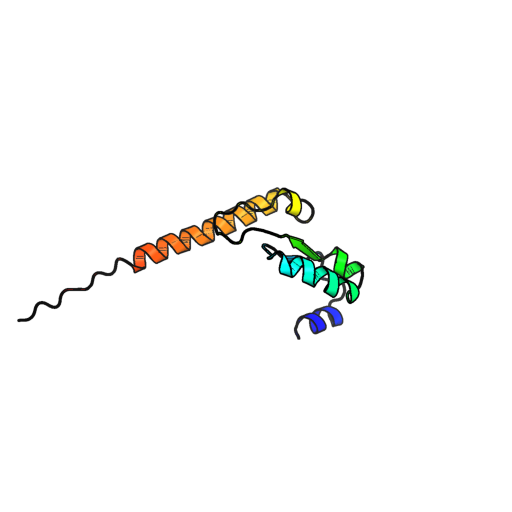 binding domain [PS50191] (1-87)
  IPR001251 CRAL-TRIO lipid binding domain [cd00170] (1-51)
  IPR036865 CRAL-TRIO lipid binding domain superfamily [G3DSA:3.40.525.10] (1-98)
  IPR036865 CRAL-TRIO lipid binding domain superfamily [SSF52087] (3-71)

Secondary structure (DSSP, 8-state):
-HHHHHHHHSTT----EEEEEE-HHHHHHHHHHTTTS-HHHHHHEEEEE---STTSPP-HHHHTTTS-HHHHHHHHHHHHHHHHHHHHHHHHHHT---------

Radius of gyration: 21.46 Å; chains: 1; bounding box: 74×33×36 Å

Organism: NCBI:txid44447

Sequence (104 aa):
QVAGLLEQNFPERLAGCLVFPVPAAATLLWRVVKVFLDPNTVKKVGLIKGDSRNEAPAPYATMEEYIQKSVMHQMEEFRCASFEVEKSKLSKKKQKPLIVASIE

Foldseek 3Di:
DVVVVCCVPPPPPQQAAEDPQDAPVVVVVLVVVVVVDDPVVNVRYHHHHDDPDLPGDDPCVRCVVPDPPVVVVVVNVVSNVVVVVVVVVVVVVVPPDPPDPDDD